Protein AF-A0A1G0Y020-F1 (afdb_monomer_lite)

Sequence (147 aa):
MFFKTKCYLLFLFTGVILLLSQCAMASDLYWLCGPDEDGCPEDGYQFCVCIPHNDVEASKPYCLDFDELSCTPLSKTAHCDSHFVFQDQTSCLATIFHSIPDNPCTLTTKSFCSEHHTAFCEESGKPDTCQYPKNRSFNHTPLESFD

Foldseek 3Di:
DPPPPVVVVVVVVVVVVVVPPPPPPQDQKWFWAAQAQVGADPVRSQRIETAGQDPPQFQAKWFQDPVQRWTHRPVPDPDGDPVRIDRGLQLSLCCSRHVGSVRGTDMDGPVVCLVSQHWYAYNRNRPVRTHTDPPDPDPDPDDPDDD

Radius of gyration: 22.25 Å; chains: 1; bounding box: 64×40×69 Å

Structure (mmCIF, N/CA/C/O backbone):
data_AF-A0A1G0Y020-F1
#
_entry.id   AF-A0A1G0Y020-F1
#
loop_
_atom_site.group_PDB
_atom_site.id
_atom_site.type_symbol
_atom_site.label_atom_id
_atom_site.label_alt_id
_atom_site.label_comp_id
_atom_site.label_asym_id
_atom_site.label_entity_id
_atom_site.label_seq_id
_atom_site.pdbx_PDB_ins_code
_atom_site.Cartn_x
_atom_site.Cartn_y
_atom_site.Cartn_z
_atom_site.occupancy
_atom_site.B_iso_or_equiv
_atom_site.auth_seq_id
_atom_site.auth_comp_id
_atom_site.auth_asym_id
_atom_site.auth_atom_id
_atom_site.pdbx_PDB_model_num
ATOM 1 N N . MET A 1 1 ? -53.184 -7.924 40.000 1.00 44.97 1 MET A N 1
ATOM 2 C CA . MET A 1 1 ? -51.865 -8.492 39.643 1.00 44.97 1 MET A CA 1
ATOM 3 C C . MET A 1 1 ? -51.538 -8.103 38.190 1.00 44.97 1 MET A C 1
ATOM 5 O O . MET A 1 1 ? -51.654 -8.934 37.314 1.00 44.97 1 MET A O 1
ATOM 9 N N . PHE A 1 2 ? -51.247 -6.824 37.889 1.00 47.38 2 PHE A N 1
ATOM 10 C CA . PHE A 1 2 ? -51.133 -6.346 36.485 1.00 47.38 2 PHE A CA 1
ATOM 11 C C . PHE A 1 2 ? -50.040 -5.285 36.228 1.00 47.38 2 PHE A C 1
ATOM 13 O O . PHE A 1 2 ? -49.933 -4.765 35.124 1.00 47.38 2 PHE A O 1
ATOM 20 N N . PHE A 1 3 ? -49.195 -4.968 37.216 1.00 45.88 3 PHE A N 1
ATOM 21 C CA . PHE A 1 3 ? -48.203 -3.884 37.094 1.00 45.88 3 PHE A CA 1
ATOM 22 C C . PHE A 1 3 ? -46.782 -4.332 36.707 1.00 45.88 3 PHE A C 1
ATOM 24 O O . PHE A 1 3 ? -45.956 -3.492 36.370 1.00 45.88 3 PHE A O 1
ATOM 31 N N . LYS A 1 4 ? -46.476 -5.637 36.714 1.00 44.94 4 LYS A N 1
ATOM 32 C CA . LYS A 1 4 ? -45.103 -6.137 36.486 1.00 44.94 4 LYS A CA 1
ATOM 33 C C . LYS A 1 4 ? -44.703 -6.272 35.011 1.00 44.94 4 LYS A C 1
ATOM 35 O O . LYS A 1 4 ? -43.516 -6.278 34.711 1.00 44.94 4 LYS A O 1
ATOM 40 N N . THR A 1 5 ? -45.660 -6.340 34.089 1.00 49.78 5 THR A N 1
ATOM 41 C CA . THR A 1 5 ? -45.391 -6.690 32.682 1.00 49.78 5 THR A CA 1
ATOM 42 C C . THR A 1 5 ? -44.903 -5.506 31.837 1.00 49.78 5 THR A C 1
ATOM 44 O O . THR A 1 5 ? -44.208 -5.705 30.847 1.00 49.78 5 THR A O 1
ATOM 47 N N . LYS A 1 6 ? -45.215 -4.262 32.233 1.00 47.25 6 LYS A N 1
ATOM 48 C CA . LYS A 1 6 ? -44.875 -3.055 31.453 1.00 47.25 6 LYS A CA 1
ATOM 49 C C . LYS A 1 6 ? -43.411 -2.608 31.588 1.00 47.25 6 LYS A C 1
ATOM 51 O O . LYS A 1 6 ? -42.880 -2.043 30.640 1.00 47.25 6 LYS A O 1
ATOM 56 N N . CYS A 1 7 ? -42.736 -2.902 32.707 1.00 47.69 7 CYS A N 1
ATOM 57 C CA . CYS A 1 7 ? -41.314 -2.561 32.879 1.00 47.69 7 CYS A CA 1
ATOM 58 C C . CYS A 1 7 ? -40.378 -3.440 32.041 1.00 47.69 7 CYS A C 1
ATOM 60 O O . CYS A 1 7 ? -39.372 -2.948 31.543 1.00 47.69 7 CYS A O 1
ATOM 62 N N . TYR A 1 8 ? -40.711 -4.720 31.845 1.00 51.69 8 TYR A N 1
ATOM 63 C CA . TYR A 1 8 ? -39.865 -5.637 31.070 1.00 51.69 8 TYR A CA 1
ATOM 64 C C . TYR A 1 8 ? -39.776 -5.250 29.591 1.00 51.69 8 TYR A C 1
ATOM 66 O O . TYR A 1 8 ? -38.708 -5.346 28.996 1.00 51.69 8 TYR A O 1
ATOM 74 N N . LEU A 1 9 ? -40.874 -4.754 29.016 1.00 52.44 9 LEU A N 1
ATOM 75 C CA . LEU A 1 9 ? -40.901 -4.280 27.632 1.00 52.44 9 LEU A CA 1
ATOM 76 C C . LEU A 1 9 ? -40.019 -3.040 27.426 1.00 52.44 9 LEU A C 1
ATOM 78 O O . LEU A 1 9 ? -39.344 -2.935 26.409 1.00 52.44 9 LEU A O 1
ATOM 82 N N . LEU A 1 10 ? -39.968 -2.139 28.409 1.00 52.47 10 LEU A N 1
ATOM 83 C CA . LEU A 1 10 ? -39.142 -0.930 28.353 1.00 52.47 10 LEU A CA 1
ATOM 84 C C . LEU A 1 10 ? -37.640 -1.243 28.440 1.00 52.47 10 LEU A C 1
ATOM 86 O O . LEU A 1 10 ? -36.863 -0.641 27.708 1.00 52.47 10 LEU A O 1
ATOM 90 N N . PHE A 1 11 ? -37.246 -2.217 29.268 1.00 53.12 11 PHE A N 1
ATOM 91 C CA . PHE A 1 11 ? -35.855 -2.685 29.366 1.00 53.12 11 PHE A CA 1
ATOM 92 C C . PHE A 1 11 ? -35.386 -3.466 28.129 1.00 53.12 11 PHE A C 1
ATOM 94 O O . PHE A 1 11 ? -34.213 -3.397 27.767 1.00 53.12 11 PHE A O 1
ATOM 101 N N . LEU A 1 12 ? -36.288 -4.191 27.459 1.00 53.72 12 LEU A N 1
ATOM 102 C CA . LEU A 1 12 ? -35.964 -4.908 26.222 1.00 53.72 12 LEU A CA 1
ATOM 103 C C . LEU A 1 12 ? -35.710 -3.950 25.050 1.00 53.72 12 LEU A C 1
ATOM 105 O O . LEU A 1 12 ? -34.804 -4.191 24.257 1.00 53.72 12 LEU A O 1
ATOM 109 N N . PHE A 1 13 ? -36.446 -2.839 24.960 1.00 54.47 13 PHE A N 1
ATOM 110 C CA . PHE A 1 13 ? -36.252 -1.864 23.882 1.00 54.47 13 PHE A CA 1
ATOM 111 C C . PHE A 1 13 ? -34.948 -1.059 24.015 1.00 54.47 13 PHE A C 1
ATOM 113 O O . PHE A 1 13 ? -34.278 -0.832 23.009 1.00 54.47 13 PHE A O 1
ATOM 120 N N . THR A 1 14 ? -34.529 -0.676 25.226 1.00 57.31 14 THR A N 1
ATOM 121 C CA . THR A 1 14 ? -33.251 0.035 25.433 1.00 57.31 14 THR A CA 1
ATOM 122 C C . THR A 1 14 ? -32.025 -0.847 25.196 1.00 57.31 14 THR A C 1
ATOM 124 O O . THR A 1 14 ? -31.021 -0.350 24.689 1.00 57.31 14 THR A O 1
ATOM 127 N N . GLY A 1 15 ? -32.103 -2.152 25.484 1.00 57.97 15 GLY A N 1
ATOM 128 C CA . GLY A 1 15 ? -31.022 -3.099 25.182 1.00 57.97 15 GLY A CA 1
ATOM 129 C C . GLY A 1 15 ? -30.795 -3.309 23.679 1.00 57.97 15 GLY A C 1
ATOM 130 O O . GLY A 1 15 ? -29.653 -3.401 23.237 1.00 57.97 15 GLY A O 1
ATOM 131 N N . VAL A 1 16 ? -31.866 -3.321 22.879 1.00 57.88 16 VAL A N 1
ATOM 132 C CA . VAL A 1 16 ? -31.784 -3.503 21.417 1.00 57.88 16 VAL A CA 1
ATOM 133 C C . VAL A 1 16 ? -31.218 -2.264 20.712 1.00 57.88 16 VAL A C 1
ATOM 135 O O . VAL A 1 16 ? -30.454 -2.406 19.762 1.00 57.88 16 VAL A O 1
ATOM 138 N N . ILE A 1 17 ? -31.512 -1.052 21.197 1.00 59.78 17 ILE A N 1
ATOM 139 C CA . ILE A 1 17 ? -30.965 0.193 20.621 1.00 59.78 17 ILE A CA 1
ATOM 140 C C . ILE A 1 17 ? -29.443 0.292 20.840 1.00 59.78 17 ILE A C 1
ATOM 142 O O . ILE A 1 17 ? -28.725 0.737 19.950 1.00 59.78 17 ILE A O 1
ATOM 146 N N . LEU A 1 18 ? -28.929 -0.188 21.978 1.00 54.94 18 LEU A N 1
ATOM 147 C CA . LEU A 1 18 ? -27.488 -0.212 22.277 1.00 54.94 18 LEU A CA 1
ATOM 148 C C . LEU A 1 18 ? -26.702 -1.229 21.427 1.00 54.94 18 LEU A C 1
ATOM 150 O O . LEU A 1 18 ? -25.523 -1.014 21.161 1.00 54.94 18 LEU A O 1
ATOM 154 N N . LEU A 1 19 ? -27.354 -2.301 20.964 1.00 54.19 19 LEU A N 1
ATOM 155 C CA . LEU A 1 19 ? -26.759 -3.310 20.075 1.00 54.19 19 LEU A CA 1
ATOM 156 C C . LEU A 1 19 ? -26.655 -2.847 18.611 1.00 54.19 19 LEU A C 1
ATOM 158 O O . LEU A 1 19 ? -25.821 -3.365 17.876 1.00 54.19 19 LEU A O 1
ATOM 162 N N . LEU A 1 20 ? -27.460 -1.865 18.190 1.00 56.34 20 LEU A N 1
ATOM 163 C CA . LEU A 1 20 ? -27.479 -1.361 16.809 1.00 56.34 20 LEU A CA 1
ATOM 164 C C . LEU A 1 20 ? -26.508 -0.191 16.558 1.00 56.34 20 LEU A C 1
ATOM 166 O O . LEU A 1 20 ? -26.261 0.142 15.404 1.00 56.34 20 LEU A O 1
ATOM 170 N N . SER A 1 21 ? -25.925 0.406 17.605 1.00 52.72 21 SER A N 1
ATOM 171 C CA . SER A 1 21 ? -24.949 1.506 17.479 1.00 52.72 21 SER A CA 1
ATOM 172 C C . SER A 1 21 ? -23.504 1.057 17.245 1.00 52.72 21 SER A C 1
ATOM 174 O O . SER A 1 21 ? -22.607 1.897 17.209 1.00 52.72 21 SER A O 1
ATOM 176 N N . GLN A 1 22 ? -23.252 -0.235 17.021 1.00 51.53 22 GLN A N 1
ATOM 177 C CA . GLN A 1 22 ? -21.995 -0.686 16.415 1.00 51.53 22 GLN A CA 1
ATOM 178 C C . GLN A 1 22 ? -22.046 -0.411 14.905 1.00 51.53 22 GLN A C 1
ATOM 180 O O . GLN A 1 22 ? -21.982 -1.318 14.079 1.00 51.53 22 GLN A O 1
ATOM 185 N N . CYS A 1 23 ? -22.237 0.859 14.542 1.00 45.84 23 CYS A N 1
ATOM 186 C CA . CYS A 1 23 ? -22.032 1.321 13.183 1.00 45.84 23 CYS A CA 1
ATOM 187 C C . CYS A 1 23 ? -20.602 0.958 12.795 1.00 45.84 23 CYS A C 1
ATOM 189 O O . CYS A 1 23 ? -19.659 1.311 13.501 1.00 45.84 23 CYS A O 1
ATOM 191 N N . ALA A 1 24 ? -20.468 0.232 11.689 1.00 50.66 24 ALA A N 1
ATOM 192 C CA . ALA A 1 24 ? -19.200 -0.066 11.055 1.00 50.66 24 ALA A CA 1
ATOM 193 C C . ALA A 1 24 ? -18.441 1.247 10.812 1.00 50.66 24 ALA A C 1
ATOM 195 O O . ALA A 1 24 ? -18.743 1.991 9.879 1.00 50.66 24 ALA A O 1
ATOM 196 N N . MET A 1 25 ? -17.489 1.554 11.690 1.00 50.78 25 MET A N 1
ATOM 197 C CA . MET A 1 25 ? -16.489 2.584 11.453 1.00 50.78 25 MET A CA 1
ATOM 198 C C . MET A 1 25 ? -15.566 1.985 10.396 1.00 50.78 25 MET A C 1
ATOM 200 O O . MET A 1 25 ? -14.704 1.173 10.717 1.00 50.78 25 MET A O 1
ATOM 204 N N . ALA A 1 26 ? -15.818 2.283 9.121 1.00 58.38 26 ALA A N 1
ATOM 205 C CA . ALA A 1 26 ? -14.810 2.044 8.098 1.00 58.38 26 ALA A CA 1
ATOM 206 C C . ALA A 1 26 ? -13.553 2.820 8.512 1.00 58.38 26 ALA A C 1
ATOM 208 O O . ALA A 1 26 ? -13.678 3.978 8.920 1.00 58.38 26 ALA A O 1
ATOM 209 N N . SER A 1 27 ? -12.382 2.179 8.450 1.00 67.06 27 SER A N 1
ATOM 210 C CA . SER A 1 27 ? -11.116 2.850 8.749 1.00 67.06 27 SER A CA 1
ATOM 211 C C . SER A 1 27 ? -11.009 4.106 7.891 1.00 67.06 27 SER A C 1
ATOM 213 O O . SER A 1 27 ? -11.193 4.057 6.672 1.00 67.06 27 SER A O 1
ATOM 215 N N . ASP A 1 28 ? -10.763 5.246 8.532 1.00 87.75 28 ASP A N 1
ATOM 216 C CA . ASP A 1 28 ? -10.552 6.516 7.831 1.00 87.75 28 ASP A CA 1
ATOM 217 C C . ASP A 1 28 ? -9.087 6.670 7.379 1.00 87.75 28 ASP A C 1
ATOM 219 O O . ASP A 1 28 ? -8.700 7.718 6.861 1.00 87.75 28 ASP A O 1
ATOM 223 N N . LEU A 1 29 ? -8.274 5.625 7.585 1.00 95.38 29 LEU A N 1
ATOM 224 C CA . LEU A 1 29 ? -6.841 5.586 7.324 1.00 95.38 29 LEU A CA 1
ATOM 225 C C . LEU A 1 29 ? -6.525 4.947 5.967 1.00 95.38 29 LEU A C 1
ATOM 227 O O . LEU A 1 29 ? -7.129 3.953 5.558 1.00 95.38 29 LEU A O 1
ATOM 231 N N . TYR A 1 30 ? -5.554 5.532 5.273 1.00 96.06 30 TYR A N 1
ATOM 232 C CA . TYR A 1 30 ? -5.099 5.118 3.948 1.00 96.06 30 TYR A CA 1
ATOM 233 C C . TYR A 1 30 ? -3.573 5.152 3.890 1.00 96.06 30 TYR A C 1
ATOM 235 O O . TYR A 1 30 ? -2.943 6.022 4.488 1.00 96.06 30 TYR A O 1
ATOM 243 N N . TRP A 1 31 ? -2.980 4.235 3.139 1.00 95.44 31 TRP A N 1
ATOM 244 C CA . TRP A 1 31 ? -1.588 4.306 2.719 1.00 95.44 31 TRP A CA 1
ATOM 245 C C . TRP A 1 31 ? -1.476 5.201 1.489 1.00 95.44 31 TRP A C 1
ATOM 247 O O . TRP A 1 31 ? -2.140 4.957 0.484 1.00 95.44 31 TRP A O 1
ATOM 257 N N . LEU A 1 32 ? -0.649 6.235 1.585 1.00 94.31 32 LEU A N 1
ATOM 258 C CA . LEU A 1 32 ? -0.287 7.128 0.497 1.00 94.31 32 LEU A CA 1
ATOM 259 C C . LEU A 1 32 ? 1.010 6.620 -0.139 1.00 94.31 32 LEU A C 1
ATOM 261 O O . LEU A 1 32 ? 2.082 6.751 0.459 1.00 94.31 32 LEU A O 1
ATOM 265 N N . CYS A 1 33 ? 0.896 6.031 -1.325 1.00 92.62 33 CYS A N 1
ATOM 266 C CA . CYS A 1 33 ? 2.027 5.517 -2.095 1.00 92.62 33 CYS A CA 1
ATOM 267 C C . CYS A 1 33 ? 2.293 6.426 -3.298 1.00 92.62 33 CYS A C 1
ATOM 269 O O . CYS A 1 33 ? 1.356 6.863 -3.976 1.00 92.62 33 CYS A O 1
ATOM 271 N N . GLY A 1 34 ? 3.564 6.729 -3.539 1.00 88.44 34 GLY A N 1
ATOM 272 C CA . GLY A 1 34 ? 4.014 7.476 -4.705 1.00 88.44 34 GLY A CA 1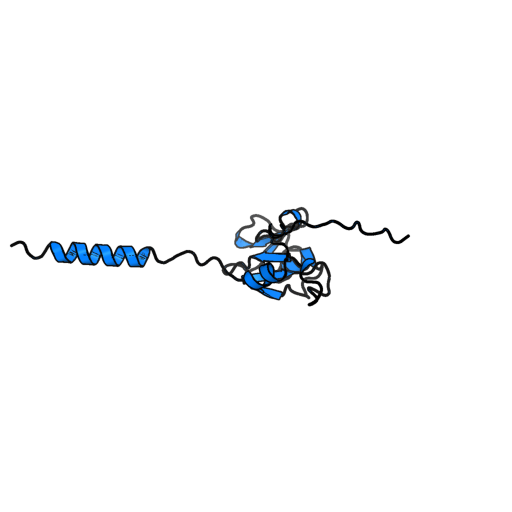
ATOM 273 C C . GLY A 1 34 ? 4.258 6.559 -5.897 1.00 88.44 34 GLY A C 1
ATOM 274 O O . GLY A 1 34 ? 4.179 5.346 -5.764 1.00 88.44 34 GLY A O 1
ATOM 275 N N . PRO A 1 35 ? 4.530 7.111 -7.082 1.00 80.38 35 PRO A N 1
ATOM 276 C CA . PRO A 1 35 ? 4.875 6.316 -8.257 1.00 80.38 35 PRO A CA 1
ATOM 277 C C . PRO A 1 35 ? 6.353 5.883 -8.304 1.00 80.38 35 PRO A C 1
ATOM 279 O O . PRO A 1 35 ? 6.727 5.186 -9.242 1.00 80.38 35 PRO A O 1
ATOM 282 N N . ASP A 1 36 ? 7.195 6.349 -7.375 1.00 77.44 36 ASP A N 1
ATOM 283 C CA . ASP A 1 36 ? 8.653 6.177 -7.430 1.00 77.44 36 ASP A CA 1
ATOM 284 C C . ASP A 1 36 ? 9.268 5.993 -6.029 1.00 77.44 36 ASP A C 1
ATOM 286 O O . ASP A 1 36 ? 8.615 6.243 -5.013 1.00 77.44 36 ASP A O 1
ATOM 290 N N . GLU A 1 37 ? 10.539 5.597 -5.982 1.00 73.38 37 GLU A N 1
ATOM 291 C CA . GLU A 1 37 ? 11.347 5.328 -4.785 1.00 73.38 37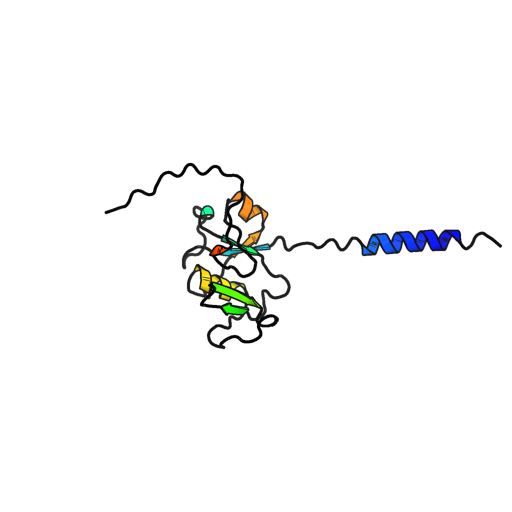 GLU A CA 1
ATOM 292 C C . GLU A 1 37 ? 11.462 6.514 -3.822 1.00 73.38 37 GLU A C 1
ATOM 294 O O . GLU A 1 37 ? 11.783 6.305 -2.655 1.00 73.38 37 GLU A O 1
ATOM 299 N N . ASP A 1 38 ? 11.167 7.737 -4.267 1.00 76.12 38 ASP A N 1
ATOM 300 C CA . ASP A 1 38 ? 11.149 8.949 -3.437 1.00 76.12 38 ASP A CA 1
ATOM 301 C C . ASP A 1 38 ? 9.818 9.146 -2.675 1.00 76.12 38 ASP A C 1
ATOM 303 O O . ASP A 1 38 ? 9.690 10.044 -1.836 1.00 76.12 38 ASP A O 1
ATOM 307 N N . GLY A 1 39 ? 8.817 8.298 -2.931 1.00 78.56 39 GLY A N 1
ATOM 308 C CA . GLY A 1 39 ? 7.492 8.386 -2.329 1.00 78.56 39 GLY A CA 1
ATOM 309 C C . GLY A 1 39 ? 6.652 9.535 -2.897 1.00 78.56 39 GLY A C 1
ATOM 310 O O . GLY A 1 39 ? 6.584 9.748 -4.107 1.00 78.56 39 GLY A O 1
ATOM 311 N N . CYS A 1 40 ? 5.947 10.255 -2.020 1.00 86.38 40 CYS A N 1
ATOM 312 C CA . CYS A 1 40 ? 5.005 11.313 -2.399 1.00 86.38 40 CYS A CA 1
ATOM 313 C C . CYS A 1 40 ? 5.524 12.707 -2.041 1.00 86.38 40 CYS A C 1
ATOM 315 O O . CYS A 1 40 ? 5.418 13.094 -0.873 1.00 86.38 40 CYS A O 1
ATOM 317 N N . PRO A 1 41 ? 6.029 13.490 -3.011 1.00 83.62 41 PRO A N 1
ATOM 318 C CA . PRO A 1 41 ? 6.447 14.860 -2.749 1.00 83.62 41 PRO A CA 1
ATOM 319 C C . PRO A 1 41 ? 5.233 15.775 -2.527 1.00 83.62 41 PRO A C 1
ATOM 321 O O . PRO A 1 41 ? 4.147 15.539 -3.065 1.00 83.62 41 PRO A O 1
ATOM 324 N N . GLU A 1 42 ? 5.412 16.840 -1.739 1.00 81.56 42 GLU A N 1
ATOM 325 C CA . GLU A 1 42 ? 4.315 17.729 -1.318 1.00 81.56 42 GLU A CA 1
ATOM 326 C C . GLU A 1 42 ? 3.588 18.425 -2.484 1.00 81.56 42 GLU A C 1
ATOM 328 O O . GLU A 1 42 ? 2.400 18.740 -2.391 1.00 81.56 42 GLU A O 1
ATOM 333 N N . ASP A 1 43 ? 4.281 18.652 -3.596 1.00 82.06 43 ASP A N 1
ATOM 334 C CA . ASP A 1 43 ? 3.749 19.235 -4.829 1.00 82.06 43 ASP A CA 1
ATOM 335 C C . ASP A 1 43 ? 3.227 18.183 -5.828 1.00 82.06 43 ASP A C 1
ATOM 337 O O . ASP A 1 43 ? 2.612 18.536 -6.838 1.00 82.06 43 ASP A O 1
ATOM 341 N N . GLY A 1 44 ? 3.413 16.893 -5.532 1.00 83.44 44 GLY A N 1
ATOM 342 C CA . GLY A 1 44 ? 3.110 15.774 -6.422 1.00 83.44 44 GLY A CA 1
ATOM 343 C C . GLY A 1 44 ? 1.993 14.843 -5.956 1.00 83.44 44 GLY A C 1
ATOM 344 O O . GLY A 1 44 ? 1.784 13.814 -6.594 1.00 83.44 44 GLY A O 1
ATOM 345 N N . TYR A 1 45 ? 1.232 15.178 -4.907 1.00 89.94 45 TYR A N 1
ATOM 346 C CA . TYR A 1 45 ? 0.198 14.283 -4.359 1.00 89.94 45 TYR A CA 1
ATOM 347 C C . TYR A 1 45 ? -0.830 13.784 -5.390 1.00 89.94 45 TYR A C 1
ATOM 349 O O . TYR A 1 45 ? -1.305 12.659 -5.291 1.00 89.94 45 TYR A O 1
ATOM 357 N N . GLN A 1 46 ? -1.138 14.566 -6.424 1.00 87.62 46 GLN A N 1
ATOM 358 C CA . GLN A 1 46 ? -2.034 14.164 -7.522 1.00 87.62 46 GLN A CA 1
ATOM 359 C C . GLN A 1 46 ? -1.531 12.966 -8.355 1.00 87.62 46 GLN A C 1
ATOM 361 O O . GLN A 1 46 ? -2.312 12.347 -9.080 1.00 87.62 46 GLN A O 1
ATOM 366 N N . PHE A 1 47 ? -0.235 12.658 -8.277 1.00 88.62 47 PHE A N 1
ATOM 367 C 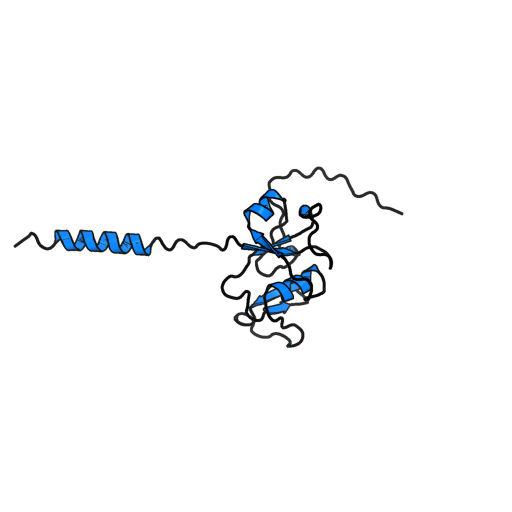CA . PHE A 1 47 ? 0.394 11.492 -8.902 1.00 88.62 47 PHE A CA 1
ATOM 368 C C . PHE A 1 47 ? 0.514 10.308 -7.937 1.00 88.62 47 PHE A C 1
ATOM 370 O O . PHE A 1 47 ? 0.892 9.217 -8.352 1.00 88.62 47 PHE A O 1
ATOM 377 N N . CYS A 1 48 ? 0.168 10.516 -6.667 1.00 92.12 48 CYS A N 1
ATOM 378 C CA . CYS A 1 48 ? 0.114 9.477 -5.658 1.00 92.12 48 CYS A CA 1
ATOM 379 C C . CYS A 1 48 ? -1.239 8.775 -5.629 1.00 92.12 48 CYS A C 1
ATOM 381 O O . CYS A 1 48 ? -2.268 9.286 -6.094 1.00 92.12 48 CYS A O 1
ATOM 383 N N . VAL A 1 49 ? -1.234 7.611 -4.993 1.00 94.38 49 VAL A N 1
ATOM 384 C CA . VAL A 1 49 ? -2.420 6.797 -4.776 1.00 94.38 49 VAL A CA 1
ATOM 385 C C . VAL A 1 49 ? -2.689 6.610 -3.290 1.00 94.38 49 VAL A C 1
ATOM 387 O O . VAL A 1 49 ? -1.772 6.528 -2.476 1.00 94.38 49 VAL A O 1
ATOM 390 N N . CYS A 1 50 ? -3.967 6.531 -2.941 1.00 95.75 50 CYS A N 1
ATOM 391 C CA . CYS A 1 50 ? -4.444 6.205 -1.612 1.00 95.75 50 CYS A CA 1
ATOM 392 C C . CYS A 1 50 ? -5.083 4.820 -1.603 1.00 95.75 50 CYS A C 1
ATOM 394 O O . CYS A 1 50 ? -6.044 4.549 -2.329 1.00 95.75 50 CYS A O 1
ATOM 396 N N . ILE A 1 51 ? -4.562 3.959 -0.736 1.00 96.50 51 ILE A N 1
ATOM 397 C CA . ILE A 1 51 ? -4.955 2.555 -0.613 1.00 96.50 51 ILE A CA 1
ATOM 398 C C . ILE A 1 51 ? -5.501 2.327 0.797 1.00 96.50 51 ILE A C 1
ATOM 400 O O . ILE A 1 51 ? -4.839 2.717 1.759 1.00 96.50 51 ILE A O 1
ATOM 404 N N . PRO A 1 52 ? -6.695 1.735 0.964 1.00 96.25 52 PRO A N 1
ATOM 405 C CA . PRO A 1 52 ? -7.273 1.500 2.282 1.00 96.25 52 PRO A CA 1
ATOM 406 C C . PRO A 1 52 ? -6.320 0.769 3.240 1.00 96.25 52 PRO A C 1
ATOM 408 O O . PRO A 1 52 ? -5.767 -0.286 2.913 1.00 96.25 52 PRO A O 1
ATOM 411 N N . HIS A 1 53 ? -6.153 1.313 4.446 1.00 95.62 53 HIS A N 1
ATOM 412 C CA . HIS A 1 53 ? -5.435 0.634 5.519 1.00 95.62 53 HIS A CA 1
ATOM 413 C C . HIS A 1 53 ? -6.316 -0.474 6.115 1.00 95.62 53 HIS A C 1
ATOM 415 O O . HIS A 1 53 ? -7.467 -0.233 6.487 1.00 95.62 53 HIS A O 1
ATOM 421 N N . ASN A 1 54 ? -5.785 -1.693 6.228 1.00 94.06 54 ASN A N 1
ATOM 422 C CA . ASN A 1 54 ? -6.499 -2.797 6.868 1.00 94.06 54 ASN A CA 1
ATOM 423 C C . ASN A 1 54 ? -6.141 -2.877 8.361 1.00 94.06 54 ASN A C 1
ATOM 425 O O . ASN A 1 54 ? -5.182 -3.551 8.721 1.00 94.06 54 ASN A O 1
ATOM 429 N N . ASP A 1 55 ? -6.941 -2.272 9.244 1.00 91.62 55 ASP A N 1
ATOM 430 C CA . ASP A 1 55 ? -6.656 -2.221 10.694 1.00 91.62 55 ASP A CA 1
ATOM 431 C C . ASP A 1 55 ? -6.393 -3.601 11.345 1.00 91.62 55 ASP A C 1
ATOM 433 O O . ASP A 1 55 ? -5.746 -3.697 12.389 1.00 91.62 55 ASP A O 1
ATOM 437 N N . VAL A 1 56 ? -6.932 -4.683 10.768 1.00 94.00 56 VAL A N 1
ATOM 438 C CA . VAL A 1 56 ? -6.877 -6.040 11.340 1.00 94.00 56 VAL A CA 1
ATOM 439 C C . VAL A 1 56 ? -5.651 -6.815 10.865 1.00 94.00 56 VAL A C 1
ATOM 441 O O . VAL A 1 56 ? -5.081 -7.603 11.627 1.00 94.00 56 VAL A O 1
ATOM 444 N N . GLU A 1 57 ? -5.272 -6.639 9.602 1.00 96.25 57 GLU A N 1
ATOM 445 C CA . GLU A 1 57 ? -4.218 -7.418 8.952 1.00 96.25 57 GLU A CA 1
ATOM 446 C C . GLU A 1 57 ? -2.955 -6.603 8.675 1.00 96.25 57 GLU A C 1
ATOM 448 O O . GLU A 1 57 ? -1.921 -7.219 8.472 1.00 96.25 57 GLU A O 1
ATOM 453 N N . ALA A 1 58 ? -2.984 -5.265 8.717 1.00 93.50 58 ALA A N 1
ATOM 454 C CA . ALA A 1 58 ? -1.918 -4.423 8.169 1.00 93.50 58 ALA A CA 1
ATOM 455 C C . ALA A 1 58 ? -0.520 -4.674 8.745 1.00 93.50 58 ALA A C 1
ATOM 457 O O . ALA A 1 58 ? 0.452 -4.423 8.048 1.00 93.50 58 ALA A O 1
ATOM 458 N N . SER A 1 59 ? -0.409 -5.161 9.983 1.00 96.19 59 SER A N 1
ATOM 459 C CA . SER A 1 59 ? 0.859 -5.506 10.649 1.00 96.19 59 SER A CA 1
ATOM 460 C C . SER A 1 59 ? 1.229 -6.994 10.572 1.00 96.19 59 SER A C 1
ATOM 462 O O . SER A 1 59 ? 2.172 -7.436 11.229 1.00 96.19 59 SER A O 1
ATOM 464 N N . LYS A 1 60 ? 0.452 -7.788 9.833 1.00 97.38 60 LYS A N 1
ATOM 465 C CA . LYS A 1 60 ? 0.670 -9.219 9.601 1.00 97.38 60 LYS A CA 1
ATOM 466 C C . LYS A 1 60 ? 1.230 -9.434 8.196 1.00 97.38 60 LYS A C 1
ATOM 468 O O . LYS A 1 60 ? 1.067 -8.559 7.355 1.00 97.38 60 LYS A O 1
ATOM 473 N N . PRO A 1 61 ? 1.801 -10.615 7.903 1.00 97.31 61 PRO A N 1
ATOM 474 C CA . PRO A 1 61 ? 2.376 -10.870 6.593 1.00 97.31 61 PRO A CA 1
ATOM 475 C C . PRO A 1 61 ? 1.378 -10.763 5.437 1.00 97.31 61 PRO A C 1
ATOM 477 O O . PRO A 1 61 ? 0.244 -11.245 5.535 1.00 97.31 61 PRO A O 1
ATOM 480 N N . TYR A 1 62 ? 1.837 -10.195 4.325 1.00 97.56 62 TYR A N 1
ATOM 481 C CA . TYR A 1 62 ? 1.109 -10.096 3.058 1.00 97.56 62 TYR A CA 1
ATOM 482 C C . TYR A 1 62 ? 1.806 -10.914 1.974 1.00 97.56 62 TYR A C 1
ATOM 484 O O . TYR A 1 62 ? 3.020 -11.092 1.992 1.00 97.56 62 TYR A O 1
ATOM 492 N N . CYS A 1 63 ? 1.019 -11.406 1.029 1.00 97.44 63 CYS A N 1
ATOM 493 C CA . CYS A 1 63 ? 1.476 -12.019 -0.201 1.00 97.44 63 CYS A CA 1
ATOM 494 C C . CYS A 1 63 ? 1.362 -11.015 -1.346 1.00 97.44 63 CYS A C 1
ATOM 496 O O . CYS A 1 63 ? 0.278 -10.461 -1.558 1.00 97.44 63 CYS A O 1
ATOM 498 N N . LEU A 1 64 ? 2.454 -10.823 -2.082 1.00 96.69 64 LEU A N 1
ATOM 499 C CA . LEU A 1 64 ? 2.450 -10.129 -3.362 1.00 96.69 64 LEU A CA 1
ATOM 500 C C . LEU A 1 64 ? 2.116 -11.124 -4.478 1.00 96.69 64 LEU A C 1
ATOM 502 O O . LEU A 1 64 ? 2.852 -12.083 -4.711 1.00 96.69 64 LEU A O 1
ATOM 506 N N . ASP A 1 65 ? 1.028 -10.867 -5.192 1.00 94.88 65 ASP A N 1
ATOM 507 C CA . ASP A 1 65 ? 0.783 -11.456 -6.502 1.00 94.88 65 ASP A CA 1
ATOM 508 C C . ASP A 1 65 ? 1.475 -10.579 -7.551 1.00 94.88 65 ASP A C 1
ATOM 510 O O . ASP A 1 65 ? 1.073 -9.435 -7.774 1.00 94.88 65 ASP A O 1
ATOM 514 N N . PHE A 1 66 ? 2.549 -11.094 -8.152 1.00 90.06 66 PHE A N 1
ATOM 515 C CA . PHE A 1 66 ? 3.345 -10.353 -9.130 1.00 90.06 66 PHE A CA 1
ATOM 516 C C . PHE A 1 66 ? 2.645 -10.224 -10.491 1.00 90.06 66 PHE A C 1
ATOM 518 O O . PHE A 1 66 ? 2.874 -9.245 -11.198 1.00 90.06 66 PHE A O 1
ATOM 525 N N . ASP A 1 67 ? 1.784 -11.177 -10.853 1.00 90.56 67 ASP A N 1
ATOM 526 C CA . ASP A 1 67 ? 1.062 -11.149 -12.127 1.00 90.56 67 ASP A CA 1
ATOM 527 C C . ASP A 1 67 ? -0.083 -10.133 -12.073 1.00 90.56 67 ASP A C 1
ATOM 529 O O . ASP A 1 67 ? -0.319 -9.389 -13.028 1.00 90.56 67 ASP A O 1
ATOM 533 N N . GLU A 1 68 ? -0.784 -10.075 -10.938 1.00 92.50 68 GLU A N 1
ATOM 534 C CA . GLU A 1 68 ? -1.863 -9.111 -10.734 1.00 92.50 68 GLU A CA 1
ATOM 535 C C . GLU A 1 68 ? -1.393 -7.769 -10.164 1.00 92.50 68 GLU A C 1
ATOM 537 O O . GLU A 1 68 ? -2.173 -6.819 -10.189 1.00 92.50 68 GLU A O 1
ATOM 542 N N . LEU A 1 69 ? -0.153 -7.674 -9.671 1.00 94.19 69 LEU A N 1
ATOM 543 C CA . LEU A 1 69 ? 0.363 -6.539 -8.896 1.00 94.19 69 LEU A CA 1
ATOM 544 C C . LEU A 1 69 ? -0.566 -6.196 -7.728 1.00 94.19 69 LEU A C 1
ATOM 546 O O . LEU A 1 69 ? -1.085 -5.085 -7.625 1.00 94.19 69 LEU A O 1
ATOM 550 N N . SER A 1 70 ? -0.820 -7.181 -6.867 1.00 96.19 70 SER A N 1
ATOM 551 C CA . SER A 1 70 ? -1.757 -7.034 -5.755 1.00 96.19 70 SER A CA 1
ATOM 552 C C . SER A 1 70 ? -1.205 -7.600 -4.449 1.00 96.19 70 SER A C 1
ATOM 554 O O . SER A 1 70 ? -0.492 -8.600 -4.433 1.00 96.19 70 SER A O 1
ATOM 556 N N . CYS A 1 71 ? -1.546 -6.954 -3.339 1.00 96.50 71 CYS A N 1
ATOM 557 C CA . CYS A 1 71 ? -1.143 -7.346 -1.997 1.00 96.50 71 CYS A CA 1
ATOM 558 C C . CYS A 1 71 ? -2.337 -7.900 -1.229 1.00 96.50 71 CYS A C 1
ATOM 560 O O . CYS A 1 71 ? -3.307 -7.196 -0.949 1.00 96.50 71 CYS A O 1
ATOM 562 N N . THR A 1 72 ? -2.256 -9.164 -0.827 1.00 97.06 72 THR A N 1
ATOM 563 C CA . THR A 1 72 ? -3.314 -9.832 -0.059 1.00 97.06 72 THR A CA 1
ATOM 564 C C . THR A 1 72 ? -2.779 -10.316 1.285 1.00 97.06 72 THR A C 1
ATOM 566 O O . THR A 1 72 ? -1.650 -10.796 1.343 1.00 97.06 72 THR A O 1
ATOM 569 N N . PRO A 1 73 ? -3.541 -10.220 2.391 1.00 97.31 73 PRO A N 1
ATOM 570 C CA . PRO A 1 73 ? -3.104 -10.792 3.659 1.00 97.31 73 PRO A CA 1
ATOM 571 C C . PRO A 1 73 ? -2.795 -12.280 3.493 1.00 97.31 73 PRO A C 1
ATOM 573 O O . PRO A 1 73 ? -3.629 -13.022 2.972 1.00 97.31 73 PRO A O 1
ATOM 576 N N . LEU A 1 74 ? -1.650 -12.747 3.996 1.00 96.50 74 LEU A N 1
ATOM 577 C CA . LEU A 1 74 ? -1.252 -14.154 3.877 1.00 96.50 74 LEU A CA 1
ATOM 578 C C . LEU A 1 74 ? -2.287 -15.098 4.520 1.00 96.50 74 LEU A C 1
ATOM 580 O O . LEU A 1 74 ? -2.470 -16.227 4.078 1.00 96.50 74 LEU A O 1
ATOM 584 N N . SER A 1 75 ? -3.022 -14.611 5.525 1.00 95.62 75 SER A N 1
ATOM 585 C CA . SER A 1 75 ? -4.136 -15.312 6.179 1.00 95.62 75 SER A CA 1
ATOM 586 C C . SER A 1 75 ? -5.323 -15.617 5.250 1.00 95.62 75 SER A C 1
ATOM 588 O O . SER A 1 75 ? -6.115 -16.513 5.548 1.00 95.62 75 SER A O 1
ATOM 590 N N . LYS A 1 76 ? -5.458 -14.883 4.139 1.00 93.88 76 LYS A N 1
ATOM 591 C CA . LYS A 1 76 ? -6.540 -15.005 3.151 1.00 93.88 76 LYS A CA 1
ATOM 592 C C . LYS A 1 76 ? -6.091 -15.688 1.853 1.00 93.88 76 LYS A C 1
ATOM 594 O O . LYS A 1 76 ? -6.924 -15.896 0.972 1.00 93.88 76 LYS A O 1
ATOM 599 N N . THR A 1 77 ? -4.819 -16.072 1.748 1.00 90.44 77 THR A N 1
ATOM 600 C CA . THR A 1 77 ? -4.215 -16.588 0.513 1.00 90.44 77 THR A CA 1
ATOM 601 C C . THR A 1 77 ? -3.855 -18.063 0.668 1.00 90.44 77 THR A C 1
ATOM 603 O O . THR A 1 77 ? -3.168 -18.457 1.606 1.00 90.44 77 THR A O 1
ATOM 606 N N . ALA A 1 78 ? -4.334 -18.908 -0.251 1.00 86.06 78 ALA A N 1
ATOM 607 C CA . ALA A 1 78 ? -4.163 -20.361 -0.154 1.00 86.06 78 ALA A CA 1
ATOM 608 C C . ALA A 1 78 ? -2.724 -20.828 -0.440 1.00 86.06 78 ALA A C 1
ATOM 610 O O . ALA A 1 78 ? -2.270 -21.822 0.127 1.00 86.06 78 ALA A O 1
ATOM 611 N N . HIS A 1 79 ? -2.012 -20.126 -1.323 1.00 88.50 79 HIS A N 1
ATOM 612 C CA . HIS A 1 79 ? -0.621 -20.399 -1.659 1.00 88.50 79 HIS A CA 1
ATOM 613 C C . HIS A 1 79 ? 0.081 -19.087 -2.001 1.00 88.50 79 HIS A C 1
ATOM 615 O O . HIS A 1 79 ? -0.411 -18.335 -2.835 1.00 88.50 79 HIS A O 1
ATOM 621 N N . CYS A 1 80 ? 1.210 -18.826 -1.351 1.00 94.62 80 CYS A N 1
ATOM 622 C CA . CYS A 1 80 ? 2.094 -17.713 -1.663 1.00 94.62 80 CYS A CA 1
ATOM 623 C C . CYS A 1 80 ? 3.512 -18.260 -1.773 1.00 94.62 80 CYS A C 1
ATOM 625 O O . CYS A 1 80 ? 3.936 -19.018 -0.893 1.00 94.62 80 CYS A O 1
ATOM 627 N N . ASP A 1 81 ? 4.237 -17.891 -2.826 1.00 93.50 81 ASP A N 1
ATOM 628 C CA . ASP A 1 81 ? 5.667 -18.169 -2.873 1.00 93.50 81 ASP A CA 1
ATOM 629 C C . ASP A 1 81 ? 6.348 -17.415 -1.723 1.00 93.50 81 ASP A C 1
ATOM 631 O O . ASP A 1 81 ? 6.115 -16.224 -1.525 1.00 93.50 81 ASP A O 1
ATOM 635 N N . SER A 1 82 ? 7.201 -18.103 -0.963 1.00 92.19 82 SER A N 1
ATOM 636 C CA . SER A 1 82 ? 7.954 -17.504 0.142 1.00 92.19 82 SER A CA 1
ATOM 637 C C . SER A 1 82 ? 8.790 -16.286 -0.264 1.00 92.19 82 SER A C 1
ATOM 639 O O . SER A 1 82 ? 9.050 -15.434 0.583 1.00 92.19 82 SER A O 1
ATOM 641 N N . HIS A 1 83 ? 9.197 -16.187 -1.533 1.00 93.12 83 HIS A N 1
ATOM 642 C CA . HIS A 1 83 ? 9.925 -15.037 -2.071 1.00 93.12 83 HIS A CA 1
ATOM 643 C C . HIS A 1 83 ? 9.056 -13.777 -2.211 1.00 93.12 83 HIS A C 1
ATOM 645 O O . HIS A 1 83 ? 9.601 -12.679 -2.275 1.00 93.12 83 HIS A O 1
ATOM 651 N N . PHE A 1 84 ? 7.729 -13.926 -2.218 1.00 95.12 84 PHE A N 1
ATOM 652 C CA . PHE A 1 84 ? 6.756 -12.839 -2.351 1.00 95.12 84 PHE A CA 1
ATOM 653 C C . PHE A 1 84 ? 5.962 -12.593 -1.061 1.00 95.12 84 PHE A C 1
ATOM 655 O O . PHE A 1 84 ? 4.894 -11.982 -1.085 1.00 95.12 84 PHE A O 1
ATOM 662 N N . VAL A 1 85 ? 6.477 -13.065 0.079 1.00 96.50 85 VAL A N 1
ATOM 663 C CA . VAL A 1 85 ? 5.900 -12.783 1.396 1.00 96.50 85 VAL A CA 1
ATOM 664 C C . VAL A 1 85 ? 6.581 -11.565 2.012 1.00 96.50 85 VAL A C 1
ATOM 666 O O . VAL A 1 85 ? 7.786 -11.561 2.260 1.00 96.50 85 VAL A O 1
ATOM 669 N N . PHE A 1 86 ? 5.775 -10.561 2.327 1.00 95.62 86 PHE A N 1
ATOM 670 C CA . PHE A 1 86 ? 6.170 -9.321 2.985 1.00 95.62 86 PHE A CA 1
ATOM 671 C C . PHE A 1 86 ? 5.702 -9.323 4.437 1.00 95.62 86 PHE A C 1
ATOM 673 O O . PHE A 1 86 ? 4.754 -10.025 4.789 1.00 95.62 86 PHE A O 1
ATOM 680 N N . GLN A 1 87 ? 6.381 -8.567 5.301 1.00 95.69 87 GLN A N 1
ATOM 681 C CA . GLN A 1 87 ? 6.126 -8.604 6.748 1.00 95.69 87 GLN A CA 1
ATOM 682 C C . GLN A 1 87 ? 4.812 -7.917 7.138 1.00 95.69 87 GLN A C 1
ATOM 684 O O . GLN A 1 87 ? 4.207 -8.294 8.141 1.00 95.69 87 GLN A O 1
ATOM 689 N N . ASP A 1 88 ? 4.377 -6.944 6.339 1.00 95.88 88 ASP A N 1
ATOM 690 C CA . ASP A 1 88 ? 3.216 -6.099 6.588 1.00 95.88 88 ASP A CA 1
ATOM 691 C C . ASP A 1 88 ? 2.603 -5.582 5.271 1.00 95.88 88 ASP A C 1
ATOM 693 O O . ASP A 1 88 ? 3.132 -5.805 4.176 1.00 95.88 88 ASP A O 1
ATOM 697 N N . GLN A 1 89 ? 1.459 -4.899 5.370 1.00 95.81 89 GLN A N 1
ATOM 698 C CA . GLN A 1 89 ? 0.762 -4.338 4.209 1.00 95.81 89 GLN A CA 1
ATOM 699 C C . GLN A 1 89 ? 1.612 -3.280 3.499 1.00 95.81 89 GLN A C 1
ATOM 701 O O . GLN A 1 89 ? 1.656 -3.259 2.273 1.00 95.81 89 GLN A O 1
ATOM 706 N N . THR A 1 90 ? 2.281 -2.399 4.249 1.00 94.62 90 THR A N 1
ATOM 707 C CA . THR A 1 90 ? 2.975 -1.241 3.665 1.00 94.62 90 THR A CA 1
ATOM 708 C C . THR A 1 90 ? 4.211 -1.649 2.866 1.00 94.62 90 THR A C 1
ATOM 710 O O . THR A 1 90 ? 4.392 -1.159 1.757 1.00 94.62 90 THR A O 1
ATOM 713 N N . SER A 1 91 ? 4.997 -2.617 3.343 1.00 94.50 91 SER A N 1
ATOM 714 C CA . SER A 1 91 ? 6.157 -3.153 2.612 1.00 94.50 91 SER A CA 1
ATOM 715 C C . SER A 1 91 ? 5.756 -3.887 1.329 1.00 94.50 91 SER A C 1
ATOM 717 O O . SER A 1 91 ? 6.440 -3.777 0.308 1.00 94.50 91 SER A O 1
ATOM 719 N N . CYS A 1 92 ? 4.613 -4.582 1.342 1.00 95.50 92 CYS A N 1
ATOM 720 C CA . CYS A 1 92 ? 4.052 -5.184 0.135 1.00 95.50 92 CYS A CA 1
ATOM 721 C C . CYS A 1 92 ? 3.632 -4.107 -0.881 1.00 95.50 92 CYS A C 1
ATOM 723 O O . CYS A 1 92 ? 4.045 -4.150 -2.040 1.00 95.50 92 CYS A O 1
ATOM 725 N N . LEU A 1 93 ? 2.860 -3.105 -0.443 1.00 95.00 93 LEU A N 1
ATOM 726 C CA . LEU A 1 93 ? 2.397 -2.011 -1.304 1.00 95.00 93 LEU A CA 1
ATOM 727 C C . LEU A 1 93 ? 3.560 -1.175 -1.855 1.00 95.00 93 LEU A C 1
ATOM 729 O O . LEU A 1 93 ? 3.575 -0.857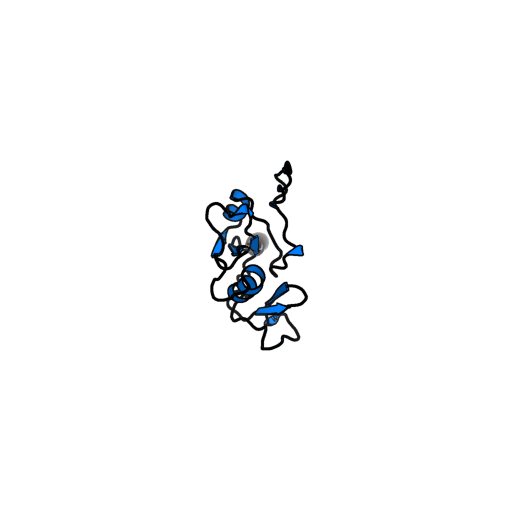 -3.040 1.00 95.00 93 LEU A O 1
ATOM 733 N N . ALA A 1 94 ? 4.567 -0.876 -1.034 1.00 91.94 94 ALA A N 1
ATOM 734 C CA . ALA A 1 94 ? 5.775 -0.181 -1.468 1.00 91.94 94 ALA A CA 1
ATOM 735 C C . ALA A 1 94 ? 6.504 -0.948 -2.582 1.00 91.94 94 ALA A C 1
ATOM 737 O O . ALA A 1 94 ? 7.034 -0.339 -3.503 1.00 91.94 94 ALA A O 1
ATOM 738 N N . THR A 1 95 ? 6.449 -2.282 -2.588 1.00 92.06 95 THR A N 1
ATOM 739 C CA . THR A 1 95 ? 7.012 -3.070 -3.693 1.00 92.06 95 THR A CA 1
ATOM 740 C C . THR A 1 95 ? 6.219 -2.914 -4.993 1.00 92.06 95 THR A C 1
ATOM 742 O O . THR A 1 95 ? 6.826 -2.851 -6.057 1.00 92.06 95 THR A O 1
ATOM 745 N N . ILE A 1 96 ? 4.886 -2.800 -4.939 1.00 92.81 96 ILE A N 1
ATOM 746 C CA . ILE A 1 96 ? 4.061 -2.542 -6.136 1.00 92.81 96 ILE A CA 1
ATOM 747 C C . ILE A 1 96 ? 4.377 -1.165 -6.733 1.00 92.81 96 ILE A C 1
ATOM 749 O O . ILE A 1 96 ? 4.484 -1.030 -7.949 1.00 92.81 96 ILE A O 1
ATOM 753 N N . PHE A 1 97 ? 4.496 -0.147 -5.881 1.00 89.81 97 PHE A N 1
ATOM 754 C CA . PHE A 1 97 ? 4.499 1.252 -6.312 1.00 89.81 97 PHE A CA 1
ATOM 755 C C . PHE A 1 97 ? 5.890 1.879 -6.425 1.00 89.81 97 PHE A C 1
ATOM 757 O O . PHE A 1 97 ? 6.098 2.733 -7.278 1.00 89.81 97 PHE A O 1
ATOM 764 N N . HIS A 1 98 ? 6.844 1.447 -5.604 1.00 83.06 98 HIS A N 1
ATOM 765 C CA . HIS A 1 98 ? 8.211 1.972 -5.563 1.00 83.06 98 HIS A CA 1
ATOM 766 C C . HIS A 1 98 ? 9.258 0.911 -5.939 1.00 83.06 98 HIS A C 1
ATOM 768 O O . HIS A 1 98 ? 10.446 1.192 -5.905 1.00 83.06 98 HIS A O 1
ATOM 774 N N . SER A 1 99 ? 8.863 -0.335 -6.236 1.00 77.75 99 SER A N 1
ATOM 775 C CA . SER A 1 99 ? 9.775 -1.478 -6.462 1.00 77.75 99 SER A CA 1
ATOM 776 C C . SER A 1 99 ? 10.716 -1.829 -5.293 1.00 77.75 99 SER A C 1
ATOM 778 O O . SER A 1 99 ? 11.488 -2.784 -5.400 1.00 77.75 99 SER A O 1
ATOM 780 N N . ILE A 1 100 ? 10.643 -1.112 -4.165 1.00 77.38 100 ILE A N 1
ATOM 781 C CA . ILE A 1 100 ? 11.489 -1.301 -2.983 1.00 77.38 100 ILE A CA 1
ATOM 782 C C . ILE A 1 100 ? 10.619 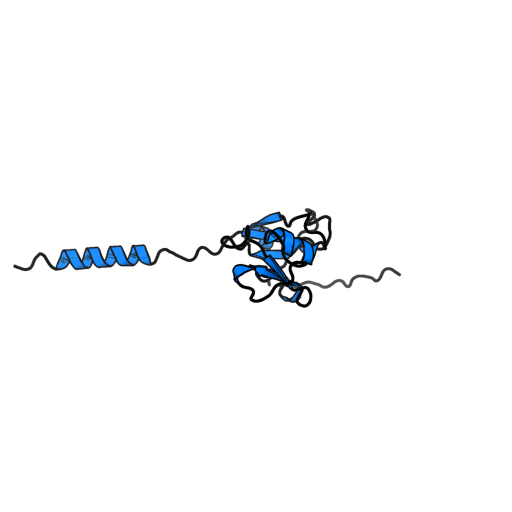-1.254 -1.715 1.00 77.38 100 ILE A C 1
ATOM 784 O O . ILE A 1 100 ? 9.885 -0.287 -1.513 1.00 77.38 100 ILE A O 1
ATOM 788 N N . PRO A 1 101 ? 10.722 -2.250 -0.814 1.00 76.12 101 PRO A N 1
ATOM 789 C CA . PRO A 1 101 ? 9.930 -2.291 0.417 1.00 76.12 101 PRO A CA 1
ATOM 790 C C . PRO A 1 101 ? 10.406 -1.310 1.504 1.00 76.12 101 PRO A C 1
ATOM 792 O O . PRO A 1 101 ? 9.641 -0.984 2.409 1.00 76.12 101 PRO A O 1
ATOM 795 N N . ASP A 1 102 ? 11.660 -0.854 1.430 1.00 73.94 102 ASP A N 1
ATOM 796 C CA . ASP A 1 102 ? 12.336 -0.059 2.466 1.00 73.94 102 ASP A CA 1
ATOM 797 C C . ASP A 1 102 ? 11.932 1.426 2.488 1.00 73.94 102 ASP A C 1
ATOM 799 O O . ASP A 1 102 ? 12.243 2.117 3.461 1.00 73.94 102 ASP A O 1
ATOM 803 N N . ASN A 1 103 ? 11.220 1.918 1.463 1.00 70.75 103 ASN A N 1
ATOM 804 C CA . ASN A 1 103 ? 10.558 3.223 1.510 1.00 70.75 103 ASN A CA 1
ATOM 805 C C . ASN A 1 103 ? 9.030 3.045 1.594 1.00 70.75 103 ASN A C 1
ATOM 807 O O . ASN A 1 103 ? 8.350 3.008 0.560 1.00 70.75 103 ASN A O 1
ATOM 811 N N . PRO A 1 104 ? 8.486 2.865 2.813 1.00 68.12 104 PRO A N 1
ATOM 812 C CA . PRO A 1 104 ? 7.090 2.515 3.006 1.00 68.12 104 PRO A CA 1
ATOM 813 C C . PRO A 1 104 ? 6.164 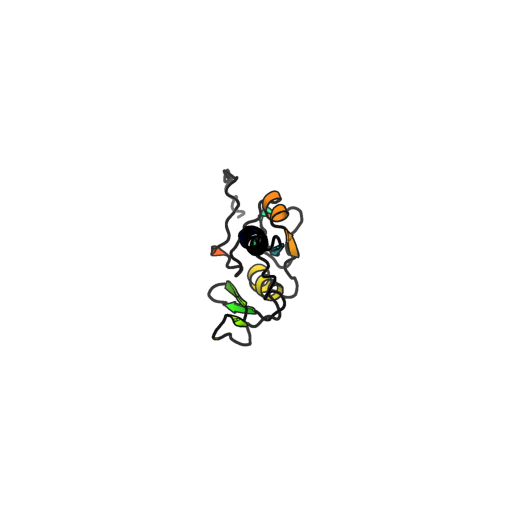3.681 2.669 1.00 68.12 104 PRO A C 1
ATOM 815 O O . PRO A 1 104 ? 6.462 4.849 2.918 1.00 68.12 104 PRO A O 1
ATOM 818 N N . CYS A 1 105 ? 4.977 3.342 2.175 1.00 88.88 105 CYS A N 1
ATOM 819 C CA . CYS A 1 105 ? 3.910 4.308 1.971 1.00 88.88 105 CYS A CA 1
ATOM 820 C C . CYS A 1 105 ? 3.534 5.003 3.289 1.00 88.88 105 CYS A C 1
ATOM 822 O O . CYS A 1 105 ? 3.483 4.377 4.354 1.00 88.88 105 CYS A O 1
ATOM 824 N N . THR A 1 106 ? 3.217 6.295 3.220 1.00 91.06 106 THR A N 1
ATOM 825 C CA . THR A 1 106 ? 2.904 7.103 4.407 1.00 91.06 106 THR A CA 1
ATOM 826 C C . THR A 1 106 ? 1.448 6.911 4.815 1.00 91.06 106 THR A C 1
ATOM 828 O O . THR A 1 106 ? 0.551 6.963 3.978 1.00 91.06 106 THR A O 1
ATOM 831 N N . LEU A 1 107 ? 1.176 6.723 6.105 1.00 93.81 107 LEU A N 1
ATOM 832 C CA . LEU A 1 107 ? -0.199 6.639 6.601 1.00 93.81 107 LEU A CA 1
ATOM 833 C C . LEU A 1 107 ? -0.851 8.031 6.624 1.00 93.81 107 LEU A C 1
ATOM 835 O O . LEU A 1 107 ? -0.294 8.975 7.183 1.00 93.81 107 LEU A O 1
ATOM 839 N N . THR A 1 108 ? -2.042 8.153 6.048 1.00 94.56 108 THR A N 1
ATOM 840 C CA . THR A 1 108 ? -2.814 9.398 5.952 1.00 94.56 108 THR A CA 1
ATOM 841 C C . THR A 1 108 ? -4.313 9.145 6.144 1.00 94.56 108 THR A C 1
ATOM 843 O O . THR A 1 108 ? -4.726 8.027 6.454 1.00 94.56 108 THR A O 1
ATOM 846 N N . THR A 1 109 ? -5.143 10.176 5.979 1.00 95.38 109 THR A N 1
ATOM 847 C CA . THR A 1 109 ? -6.605 10.088 6.080 1.00 95.38 109 THR A CA 1
ATOM 848 C C . THR A 1 109 ? -7.293 10.163 4.720 1.00 95.38 109 THR A C 1
ATOM 850 O O . THR A 1 109 ? -6.781 10.736 3.755 1.00 95.38 109 THR A O 1
ATOM 853 N N . LYS A 1 110 ? -8.531 9.669 4.648 1.00 93.56 110 LYS A N 1
ATOM 854 C CA . LYS A 1 110 ? -9.384 9.833 3.462 1.00 93.56 110 LYS A CA 1
ATOM 855 C C . LYS A 1 110 ? -9.591 11.300 3.073 1.00 93.56 110 LYS A C 1
ATOM 857 O O . LYS A 1 110 ? -9.681 11.616 1.881 1.00 93.56 110 LYS A O 1
ATOM 862 N N . SER A 1 111 ? -9.705 12.186 4.067 1.00 93.50 111 SER A N 1
ATOM 863 C CA . SER A 1 111 ? -9.887 13.624 3.843 1.00 93.50 111 SER A CA 1
ATOM 864 C C . SER A 1 111 ? -8.681 14.221 3.128 1.00 93.50 111 SER A C 1
ATOM 866 O O . SER A 1 111 ? -8.866 14.881 2.112 1.00 93.50 111 SER A O 1
ATOM 868 N N . PHE A 1 112 ? -7.466 13.888 3.571 1.00 93.94 112 PHE A N 1
ATOM 869 C CA . PHE A 1 112 ? -6.226 14.315 2.929 1.00 93.94 112 PHE A CA 1
ATOM 870 C C . PHE A 1 112 ? -6.181 13.886 1.457 1.00 93.94 112 PHE A C 1
ATOM 872 O O . PHE A 1 112 ? -6.014 14.716 0.567 1.00 93.94 112 PHE A O 1
ATOM 879 N N . CYS A 1 113 ? -6.427 12.601 1.182 1.00 93.44 113 CYS A N 1
ATOM 880 C CA . CYS A 1 113 ? -6.459 12.064 -0.181 1.00 93.44 113 CYS A CA 1
ATOM 881 C C . CYS A 1 113 ? -7.463 12.811 -1.078 1.00 93.44 113 CYS A C 1
ATOM 883 O O . CYS A 1 113 ? -7.177 13.158 -2.225 1.00 93.44 113 CYS A O 1
ATOM 885 N N . SER A 1 114 ? -8.641 13.116 -0.527 1.00 92.69 114 SER A N 1
ATOM 886 C CA . SER A 1 114 ? -9.699 13.835 -1.241 1.00 92.69 114 SER A CA 1
ATOM 887 C C . SER A 1 114 ? -9.333 15.299 -1.510 1.00 92.69 114 SER A C 1
ATOM 889 O O . SER A 1 114 ? -9.563 15.789 -2.614 1.00 92.69 114 SER A O 1
ATOM 891 N N . GLU A 1 115 ? -8.756 15.991 -0.524 1.00 92.31 115 GLU A N 1
ATOM 892 C CA . GLU A 1 115 ? -8.310 17.389 -0.626 1.00 92.31 115 GLU A CA 1
ATOM 893 C C . GLU A 1 115 ? -7.172 17.548 -1.646 1.00 92.31 115 GLU A C 1
ATOM 895 O O . GLU A 1 115 ? -7.163 18.493 -2.441 1.00 92.31 115 GLU A O 1
ATOM 900 N N . HIS A 1 116 ? -6.261 16.576 -1.689 1.00 92.44 116 HIS A N 1
ATOM 901 C CA . HIS A 1 116 ? -5.113 16.557 -2.594 1.00 92.44 116 HIS A CA 1
ATOM 902 C C . HIS A 1 116 ? -5.378 15.859 -3.939 1.00 92.44 116 HIS A C 1
ATOM 904 O O . HIS A 1 116 ? -4.473 15.765 -4.765 1.00 92.44 116 HIS A O 1
ATOM 910 N N . HIS A 1 117 ? -6.626 15.453 -4.207 1.00 91.19 117 HIS A N 1
ATOM 911 C CA . HIS A 1 117 ? -7.058 14.835 -5.469 1.00 91.19 117 HIS A CA 1
ATOM 912 C C . HIS A 1 117 ? -6.255 13.584 -5.860 1.00 91.19 117 HIS A C 1
ATOM 914 O O . HIS A 1 117 ? -6.031 13.334 -7.047 1.00 91.19 117 HIS A O 1
ATOM 920 N N . THR A 1 118 ? -5.831 12.802 -4.872 1.00 93.38 118 THR A N 1
ATOM 921 C CA . THR A 1 118 ? -5.119 11.545 -5.109 1.00 93.38 118 THR A CA 1
ATOM 922 C C . THR A 1 118 ? -6.084 10.490 -5.658 1.00 93.38 118 THR A C 1
ATOM 924 O O . THR A 1 118 ? -7.300 10.555 -5.431 1.00 93.38 118 THR A O 1
ATOM 927 N N . ALA A 1 119 ? -5.573 9.521 -6.419 1.00 94.31 119 ALA A N 1
ATOM 928 C CA . ALA A 1 119 ? -6.400 8.402 -6.869 1.00 94.31 119 ALA A CA 1
ATOM 929 C C . ALA A 1 119 ? -6.672 7.437 -5.705 1.00 94.31 119 ALA A C 1
ATOM 931 O O . ALA A 1 119 ? -5.814 7.235 -4.853 1.00 94.31 119 ALA A O 1
ATOM 932 N N . PHE A 1 120 ? -7.847 6.813 -5.676 1.00 95.44 120 PHE A N 1
ATOM 933 C CA . PHE A 1 120 ? -8.198 5.787 -4.693 1.00 95.44 120 PHE A CA 1
ATOM 934 C C . PHE A 1 120 ? -8.179 4.411 -5.344 1.00 95.44 120 PHE A C 1
ATOM 936 O O . PHE A 1 120 ? -8.907 4.199 -6.312 1.00 95.44 120 PHE A O 1
ATOM 943 N N . CYS A 1 121 ? -7.393 3.487 -4.802 1.00 95.75 121 CYS A N 1
ATOM 944 C CA . CYS A 1 121 ? -7.340 2.095 -5.254 1.00 95.75 121 CYS A CA 1
ATOM 945 C C . CYS A 1 121 ? -8.117 1.180 -4.299 1.00 95.75 121 CYS A C 1
ATOM 947 O O . CYS A 1 121 ? -8.520 1.586 -3.204 1.00 95.75 121 CYS A O 1
ATOM 949 N N . GLU A 1 122 ? -8.323 -0.072 -4.701 1.00 95.62 122 GLU A N 1
ATOM 950 C CA . GLU A 1 122 ? -8.822 -1.110 -3.797 1.00 95.62 122 GLU A CA 1
ATOM 951 C C . GLU A 1 122 ? -7.794 -1.455 -2.705 1.00 95.62 122 GLU A C 1
ATOM 953 O O . GLU A 1 122 ? -6.614 -1.135 -2.818 1.00 95.62 122 GLU A O 1
ATOM 958 N N . GLU A 1 123 ? -8.238 -2.123 -1.632 1.00 95.19 123 GLU A N 1
ATOM 959 C CA . GLU A 1 123 ? -7.402 -2.493 -0.470 1.00 95.19 123 GLU A CA 1
ATOM 960 C C . GLU A 1 123 ? -6.152 -3.302 -0.853 1.00 95.19 123 GLU A C 1
ATOM 962 O O . GLU A 1 123 ? -5.125 -3.223 -0.180 1.00 95.19 123 GLU A O 1
ATOM 967 N N . SER A 1 124 ? -6.234 -4.057 -1.951 1.00 95.75 124 SER A N 1
ATOM 968 C CA . SER A 1 124 ? -5.119 -4.836 -2.485 1.00 95.75 124 SER A CA 1
ATOM 969 C C . SER A 1 124 ? -4.007 -3.980 -3.095 1.00 95.75 124 SER A C 1
ATOM 971 O O . SER A 1 124 ? -2.928 -4.496 -3.369 1.00 95.75 124 SER A O 1
ATOM 973 N N . GLY A 1 125 ? -4.257 -2.691 -3.337 1.00 94.44 125 GLY A N 1
ATOM 974 C CA . GLY A 1 125 ? -3.317 -1.787 -3.993 1.00 94.44 125 GLY A CA 1
ATOM 975 C C . GLY A 1 125 ? -3.176 -2.001 -5.496 1.00 94.44 125 GLY A C 1
ATOM 976 O O . GLY A 1 125 ? -2.274 -1.429 -6.096 1.00 94.44 125 GLY A O 1
ATOM 977 N N . LYS A 1 126 ? -4.050 -2.800 -6.117 1.00 96.06 126 LYS A N 1
ATOM 978 C CA . LYS A 1 126 ? -3.943 -3.136 -7.536 1.00 96.06 126 LYS A CA 1
ATOM 979 C C . LYS A 1 126 ? -4.038 -1.880 -8.430 1.00 96.06 126 LYS A C 1
ATOM 981 O O . LYS A 1 126 ? -5.077 -1.209 -8.380 1.00 96.06 126 LYS A O 1
ATOM 986 N N . PRO A 1 127 ? -3.022 -1.548 -9.258 1.00 92.25 127 PRO A N 1
ATOM 987 C CA . PRO A 1 127 ? -2.967 -0.264 -9.971 1.00 92.25 127 PRO A CA 1
ATOM 988 C C . PRO A 1 127 ? -4.133 0.014 -10.933 1.00 92.25 127 PRO A C 1
ATOM 990 O O . PRO A 1 127 ? -4.537 1.162 -11.109 1.00 92.25 127 PRO A O 1
ATOM 993 N N . ASP A 1 128 ? -4.710 -1.021 -11.547 1.00 93.06 128 ASP A N 1
ATOM 994 C CA . ASP A 1 128 ? -5.837 -0.896 -12.486 1.00 93.06 128 ASP A CA 1
ATOM 995 C C . ASP A 1 128 ? -7.177 -0.562 -11.801 1.00 93.06 128 ASP A C 1
ATOM 997 O O . ASP A 1 128 ? -8.126 -0.135 -12.462 1.00 93.06 128 ASP A O 1
ATOM 1001 N N . THR A 1 129 ? -7.255 -0.708 -10.476 1.00 94.75 129 THR A N 1
ATOM 1002 C CA . THR A 1 129 ? -8.443 -0.363 -9.679 1.00 94.75 129 THR A CA 1
ATOM 1003 C C . THR A 1 129 ? -8.475 1.105 -9.258 1.00 94.75 129 THR A C 1
ATOM 1005 O O . THR A 1 129 ? -9.504 1.586 -8.776 1.00 94.75 129 THR A O 1
ATOM 1008 N N . CYS A 1 130 ? -7.369 1.830 -9.441 1.00 94.19 130 CYS A N 1
ATOM 1009 C CA . CYS A 1 130 ? -7.215 3.196 -8.969 1.00 94.19 130 CYS A CA 1
ATOM 1010 C C . CYS A 1 130 ? -8.104 4.172 -9.754 1.00 94.19 130 CYS A C 1
ATOM 1012 O O . CYS A 1 130 ? -8.027 4.284 -10.978 1.00 94.19 130 CYS A O 1
ATOM 1014 N N . GLN A 1 131 ? -8.948 4.918 -9.042 1.00 94.12 131 GLN A N 1
ATOM 1015 C CA . GLN A 1 131 ? -9.877 5.882 -9.625 1.00 94.12 131 GLN A CA 1
ATOM 1016 C C . GLN A 1 131 ? -9.718 7.256 -8.990 1.00 94.12 131 GLN A C 1
ATOM 1018 O O . GLN A 1 131 ? -9.711 7.411 -7.768 1.00 94.12 131 GLN A O 1
ATOM 1023 N N . TYR A 1 132 ? -9.660 8.282 -9.835 1.00 87.50 132 TYR A N 1
ATOM 1024 C CA . TYR A 1 132 ? -9.673 9.662 -9.371 1.00 87.50 132 TYR A CA 1
ATOM 1025 C C . TYR A 1 132 ? -11.067 10.062 -8.860 1.00 87.50 132 TYR A C 1
ATOM 1027 O O . TYR A 1 132 ? -12.086 9.635 -9.422 1.00 87.50 132 TYR A O 1
ATOM 1035 N N . PRO A 1 133 ? -11.150 10.924 -7.831 1.00 81.06 133 PRO A N 1
ATOM 1036 C CA . PRO A 1 133 ? -12.412 11.486 -7.374 1.00 81.06 133 PRO A CA 1
ATOM 1037 C C . PRO A 1 133 ? -13.158 12.141 -8.543 1.00 81.06 133 PRO A C 1
ATOM 1039 O O . PRO A 1 133 ? -12.591 12.949 -9.278 1.00 81.06 133 PRO A O 1
ATOM 1042 N N . LYS A 1 134 ? -14.455 11.840 -8.701 1.00 68.00 134 LYS A N 1
ATOM 1043 C CA . LYS A 1 134 ? -15.300 12.267 -9.843 1.00 68.00 134 LYS A CA 1
ATOM 1044 C C . LYS A 1 134 ? -15.484 13.790 -10.007 1.00 68.00 134 LYS A C 1
ATOM 1046 O O . LYS A 1 134 ? -16.228 14.222 -10.880 1.00 68.00 134 LYS A O 1
ATOM 1051 N N . ASN A 1 135 ? -14.807 14.611 -9.206 1.00 56.12 135 ASN A N 1
ATOM 1052 C CA . ASN A 1 135 ? -14.916 16.069 -9.190 1.00 56.12 135 ASN A CA 1
ATOM 1053 C C . ASN A 1 135 ? -13.891 16.794 -10.089 1.00 56.12 135 ASN A C 1
ATOM 1055 O O . ASN A 1 135 ? -13.481 17.909 -9.774 1.00 56.12 135 ASN A O 1
ATOM 1059 N N . ARG A 1 136 ? -13.514 16.223 -11.246 1.00 52.25 136 ARG A N 1
ATOM 1060 C CA . ARG A 1 136 ? -12.862 16.996 -12.322 1.00 52.25 136 ARG A CA 1
ATOM 1061 C C . ARG A 1 136 ? -13.328 16.611 -13.726 1.00 52.25 136 ARG A C 1
ATOM 1063 O O . ARG A 1 136 ? -13.102 15.499 -14.188 1.00 52.25 136 ARG A O 1
ATOM 1070 N N . SER A 1 137 ? -13.830 17.615 -14.452 1.00 41.03 137 SER A N 1
ATOM 1071 C CA . SER A 1 137 ? -13.470 17.811 -15.859 1.00 41.03 137 SER A CA 1
ATOM 1072 C C . SER A 1 137 ? -11.968 18.087 -15.917 1.00 41.03 137 SER A C 1
ATOM 1074 O O . SER A 1 137 ? -11.526 19.180 -15.568 1.00 41.03 137 SER A O 1
ATOM 1076 N N . PHE A 1 138 ? -11.171 17.105 -16.326 1.00 51.75 138 PHE A N 1
ATOM 1077 C CA . PHE A 1 138 ? -9.803 17.365 -16.757 1.00 51.75 138 PHE A CA 1
ATOM 1078 C C . PHE A 1 138 ? -9.855 17.923 -18.184 1.00 51.75 138 PHE A C 1
ATOM 1080 O O . PHE A 1 138 ? -10.200 17.212 -19.125 1.00 51.75 138 PHE A O 1
ATOM 1087 N N . ASN A 1 139 ? -9.511 19.203 -18.352 1.00 41.88 139 ASN A N 1
ATOM 1088 C CA . ASN A 1 139 ? -8.990 19.671 -19.632 1.00 41.88 139 ASN A CA 1
ATOM 1089 C C . ASN A 1 139 ? -7.633 18.987 -19.807 1.00 41.88 139 ASN A C 1
ATOM 1091 O O . ASN A 1 139 ? -6.654 19.372 -19.173 1.00 41.88 139 ASN A O 1
ATOM 1095 N N . HIS A 1 140 ? -7.594 17.933 -20.618 1.00 47.44 140 HIS A N 1
ATOM 1096 C CA . HIS A 1 140 ? -6.344 17.364 -21.092 1.00 47.44 140 HIS A CA 1
ATOM 1097 C C . HIS A 1 140 ? -5.633 18.412 -21.950 1.00 47.44 140 HIS A C 1
ATOM 1099 O O . HIS A 1 140 ? -6.045 18.673 -23.078 1.00 47.44 140 HIS A O 1
ATOM 1105 N N . THR A 1 141 ? -4.555 18.995 -21.436 1.00 38.34 141 THR A N 1
ATOM 1106 C CA . THR A 1 141 ? -3.485 19.479 -22.308 1.00 38.34 141 THR A CA 1
ATOM 1107 C C . THR A 1 141 ? -2.590 18.267 -22.576 1.00 38.34 141 THR A C 1
ATOM 1109 O O . THR A 1 141 ? -2.102 17.678 -21.609 1.00 38.34 141 THR A O 1
ATOM 1112 N N . PRO A 1 142 ? -2.430 17.814 -23.831 1.00 38.91 142 PRO A N 1
ATOM 1113 C CA . PRO A 1 142 ? -1.560 16.686 -24.145 1.00 38.91 142 PRO A CA 1
ATOM 1114 C C . PRO A 1 142 ? -0.116 17.008 -23.753 1.00 38.91 142 PRO A C 1
ATOM 1116 O O . PRO A 1 142 ? 0.350 18.119 -23.998 1.00 38.91 142 PRO A O 1
ATOM 1119 N N . LEU A 1 143 ? 0.571 16.034 -23.154 1.00 43.56 143 LEU A N 1
ATOM 1120 C CA . LEU A 1 143 ? 2.021 16.046 -22.976 1.00 43.56 143 LEU A CA 1
ATOM 1121 C C . LEU A 1 143 ? 2.675 16.215 -24.352 1.00 43.56 143 LEU A C 1
ATOM 1123 O O . LEU A 1 143 ? 2.543 15.340 -25.209 1.00 43.56 143 LEU A O 1
ATOM 1127 N N . GLU A 1 144 ? 3.346 17.347 -24.566 1.00 39.94 144 GLU A N 1
ATOM 1128 C CA . GLU A 1 144 ? 4.298 17.489 -25.662 1.00 39.94 144 GLU A CA 1
ATOM 1129 C C . GLU A 1 144 ? 5.390 16.431 -25.488 1.00 39.94 144 GLU A C 1
ATOM 1131 O O . GLU A 1 144 ? 6.035 16.326 -24.442 1.00 39.94 144 GLU A O 1
ATOM 1136 N N . SER A 1 145 ? 5.549 15.619 -26.528 1.00 39.62 145 SER A N 1
ATOM 1137 C CA . SER A 1 145 ? 6.686 14.740 -26.739 1.00 39.62 145 SER A CA 1
ATOM 1138 C C . SER A 1 145 ? 7.958 15.582 -26.776 1.00 39.62 145 SER A C 1
ATOM 1140 O O . SER A 1 145 ? 8.129 16.400 -27.681 1.00 39.62 145 SER A O 1
ATOM 1142 N N . PHE A 1 146 ? 8.845 15.382 -25.808 1.00 44.31 146 PHE A N 1
ATOM 1143 C CA . PHE A 1 146 ? 10.230 15.810 -25.941 1.00 44.31 146 PHE A CA 1
ATOM 1144 C C . PHE A 1 146 ? 10.955 14.767 -26.803 1.00 44.31 146 PHE A C 1
ATOM 1146 O O . PHE A 1 146 ? 11.221 13.661 -26.332 1.00 44.31 146 PHE A O 1
ATOM 1153 N N . ASP A 1 147 ? 11.183 15.120 -28.072 1.00 43.75 147 ASP A N 1
ATOM 1154 C CA . ASP A 1 147 ? 12.261 14.571 -28.910 1.00 43.75 147 ASP A CA 1
ATOM 1155 C C . ASP A 1 147 ? 13.624 15.133 -28.463 1.00 43.75 147 ASP A C 1
ATOM 1157 O O . ASP A 1 147 ? 13.680 16.329 -28.080 1.00 43.75 147 ASP A O 1
#

Secondary structure (DSSP, 8-state):
--SSHHHHHHHHHHHHHHHHT-------EEEEE-SSTT---TT-GGG-EEEE--TTTTTS-EEEETTTTEEEEGGG-S---GGGEESSHHHHHHHHHHS-TTSPPEEEEHHHHHHTT-EE--TT--GGG-B--S-------------

pLDDT: mean 79.8, std 19.44, range [38.34, 97.56]